Protein AF-C5KX01-F1 (afdb_monomer_lite)

pLDDT: mean 77.13, std 12.26, range [47.69, 97.75]

Structure (mmCIF, N/CA/C/O backbone):
data_AF-C5KX01-F1
#
_entry.id   AF-C5KX01-F1
#
loop_
_atom_site.group_PDB
_atom_site.id
_atom_site.type_symbol
_atom_site.label_atom_id
_atom_site.label_alt_id
_atom_site.label_comp_id
_atom_site.label_asym_id
_atom_site.label_entity_id
_atom_site.label_seq_id
_atom_site.pdbx_PDB_ins_code
_atom_site.Cartn_x
_atom_site.Cartn_y
_atom_site.Cartn_z
_atom_site.occupancy
_atom_site.B_iso_or_equiv
_atom_site.auth_seq_id
_atom_site.auth_comp_id
_atom_site.auth_asym_id
_atom_site.auth_atom_id
_atom_site.pdbx_PDB_model_num
ATOM 1 N N . MET A 1 1 ? 18.811 -2.922 1.201 1.00 47.69 1 MET A N 1
ATOM 2 C CA . MET A 1 1 ? 18.659 -3.506 -0.155 1.00 47.69 1 MET A CA 1
ATOM 3 C C . MET A 1 1 ? 19.638 -2.833 -1.100 1.00 47.69 1 MET A C 1
ATOM 5 O O . MET A 1 1 ? 19.323 -1.814 -1.706 1.00 47.69 1 MET A O 1
ATOM 9 N N . ALA A 1 2 ? 20.846 -3.381 -1.166 1.00 68.50 2 ALA A N 1
ATOM 10 C CA . ALA A 1 2 ? 21.879 -2.944 -2.085 1.00 68.50 2 ALA A CA 1
ATOM 11 C C . ALA A 1 2 ? 21.618 -3.543 -3.476 1.00 68.50 2 ALA A C 1
ATOM 13 O O . ALA A 1 2 ? 21.502 -4.754 -3.603 1.00 68.50 2 ALA A O 1
ATOM 14 N N . HIS A 1 3 ? 21.525 -2.697 -4.506 1.00 58.81 3 HIS A N 1
ATOM 15 C CA . HIS A 1 3 ? 22.079 -2.992 -5.830 1.00 58.81 3 HIS A CA 1
ATOM 16 C C . HIS A 1 3 ? 22.280 -1.699 -6.631 1.00 58.81 3 HIS A C 1
ATOM 18 O O . HIS A 1 3 ? 21.322 -0.973 -6.887 1.00 58.81 3 HIS A O 1
ATOM 24 N N . LYS A 1 4 ? 23.554 -1.494 -7.011 1.00 58.72 4 LYS A N 1
ATOM 25 C CA . LYS A 1 4 ? 24.175 -0.518 -7.927 1.00 58.72 4 LYS A CA 1
ATOM 26 C C . LYS A 1 4 ? 23.607 0.905 -7.875 1.00 58.72 4 LYS A C 1
ATOM 28 O O . LYS A 1 4 ? 22.507 1.174 -8.342 1.00 58.72 4 LYS A O 1
ATOM 33 N N . SER A 1 5 ? 24.470 1.833 -7.463 1.00 66.69 5 SER A N 1
ATOM 34 C CA . SER A 1 5 ? 24.358 3.305 -7.514 1.00 66.69 5 SER A CA 1
ATOM 35 C C . SER A 1 5 ? 23.884 3.902 -8.851 1.00 66.69 5 SER A C 1
ATOM 37 O O . SER A 1 5 ? 23.667 5.104 -8.963 1.00 66.69 5 SER A O 1
ATOM 39 N N . ASN A 1 6 ? 23.687 3.075 -9.874 1.00 65.56 6 ASN A N 1
ATOM 40 C CA . ASN A 1 6 ? 23.357 3.465 -11.222 1.00 65.56 6 ASN A CA 1
ATOM 41 C C . ASN A 1 6 ? 22.235 2.568 -11.796 1.00 65.56 6 ASN A C 1
ATOM 43 O O . ASN A 1 6 ? 22.505 1.565 -12.462 1.00 65.56 6 ASN A O 1
ATOM 47 N N . PRO A 1 7 ? 20.959 2.932 -11.582 1.00 65.88 7 PRO A N 1
ATOM 48 C CA . PRO A 1 7 ? 19.815 2.224 -12.154 1.00 65.88 7 PRO A CA 1
ATOM 49 C C . PRO A 1 7 ? 19.584 2.533 -13.646 1.00 65.88 7 PRO A C 1
ATOM 51 O O . PRO A 1 7 ? 18.625 2.025 -14.229 1.00 65.88 7 PRO A O 1
ATOM 54 N N . TYR A 1 8 ? 20.399 3.397 -14.266 1.00 62.91 8 TYR A N 1
ATOM 55 C CA . TYR A 1 8 ? 20.265 3.794 -15.670 1.00 62.91 8 TYR A CA 1
ATOM 56 C C . TYR A 1 8 ? 21.108 2.935 -16.621 1.00 62.91 8 TYR A C 1
ATOM 58 O O . TYR A 1 8 ? 20.724 2.787 -17.783 1.00 62.91 8 TYR A O 1
ATOM 66 N N . LYS A 1 9 ? 22.197 2.318 -16.141 1.00 68.12 9 LYS A N 1
ATOM 67 C CA . LYS A 1 9 ? 23.016 1.397 -16.939 1.00 68.12 9 LYS A CA 1
ATOM 68 C C . LYS A 1 9 ? 22.214 0.157 -17.351 1.00 68.12 9 LYS A C 1
ATOM 70 O O . LYS A 1 9 ? 21.749 -0.616 -16.514 1.00 68.12 9 LYS A O 1
ATOM 75 N N . LYS A 1 10 ? 22.099 -0.066 -18.662 1.00 67.31 10 LYS A N 1
ATOM 76 C CA . LYS A 1 10 ? 21.512 -1.272 -19.258 1.00 67.31 10 LYS A CA 1
ATOM 77 C C . LYS A 1 10 ? 22.610 -2.290 -19.587 1.00 67.31 10 LYS A C 1
ATOM 79 O O . LYS A 1 10 ? 22.944 -2.478 -20.744 1.00 67.31 10 LYS A O 1
ATOM 84 N N . ALA A 1 11 ? 23.190 -2.931 -18.573 1.00 66.44 11 ALA A N 1
ATOM 85 C CA . ALA A 1 11 ? 24.148 -4.030 -18.790 1.00 66.44 11 ALA A CA 1
ATOM 86 C C . ALA A 1 11 ? 23.462 -5.365 -19.162 1.00 66.44 11 ALA A C 1
ATOM 88 O O . ALA A 1 11 ? 24.112 -6.319 -19.560 1.00 66.44 11 ALA A O 1
ATOM 89 N N . ARG A 1 12 ? 22.138 -5.440 -18.996 1.00 66.56 12 ARG A N 1
ATOM 90 C CA . ARG A 1 12 ? 21.269 -6.558 -19.392 1.00 66.56 12 ARG A CA 1
ATOM 91 C C . ARG A 1 12 ? 20.087 -5.976 -20.173 1.00 66.56 12 ARG A C 1
ATOM 93 O O . ARG A 1 12 ? 19.789 -4.792 -19.977 1.00 66.56 12 ARG A O 1
ATOM 100 N N . ALA A 1 13 ? 19.392 -6.780 -20.986 1.00 68.69 13 ALA A N 1
ATOM 101 C CA . ALA A 1 13 ? 18.166 -6.408 -21.713 1.00 68.69 13 ALA A CA 1
ATOM 102 C C . ALA A 1 13 ? 16.980 -6.136 -20.757 1.00 68.69 13 ALA A C 1
ATOM 104 O O . ALA A 1 13 ? 15.950 -6.802 -20.749 1.00 68.69 13 ALA A O 1
ATOM 105 N N . ALA A 1 14 ? 17.147 -5.155 -19.874 1.00 77.06 14 ALA A N 1
ATOM 106 C CA . ALA A 1 14 ? 16.210 -4.794 -18.836 1.00 77.06 14 ALA A CA 1
ATOM 107 C C . ALA A 1 14 ? 15.348 -3.610 -19.283 1.00 77.06 14 ALA A C 1
ATOM 109 O O . ALA A 1 14 ? 15.812 -2.636 -19.884 1.00 77.06 14 ALA A O 1
ATOM 110 N N . MET A 1 15 ? 14.073 -3.661 -18.901 1.00 80.31 15 MET A N 1
ATOM 111 C CA . MET A 1 15 ? 13.123 -2.575 -19.113 1.00 80.31 15 MET A CA 1
ATOM 112 C C . MET A 1 15 ? 13.641 -1.253 -18.533 1.00 80.31 15 MET A C 1
ATOM 114 O O . MET 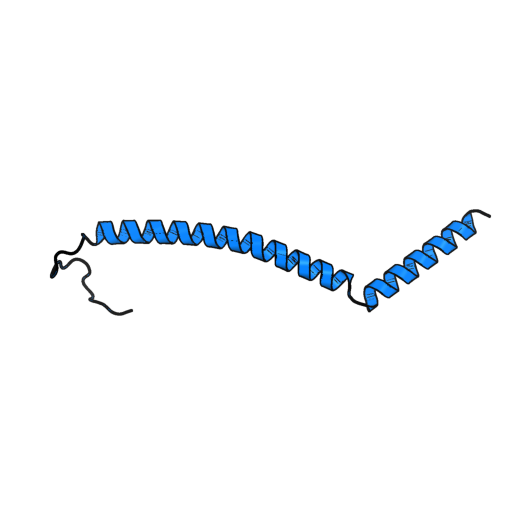A 1 15 ? 14.125 -1.211 -17.397 1.00 80.31 15 MET A O 1
ATOM 118 N N . ARG A 1 16 ? 13.482 -0.155 -19.291 1.00 86.94 16 ARG A N 1
ATOM 119 C CA . ARG A 1 16 ? 13.934 1.188 -18.891 1.00 86.94 16 ARG A CA 1
ATOM 120 C C . ARG A 1 16 ? 13.462 1.517 -17.473 1.00 86.94 16 ARG A C 1
ATOM 122 O O . ARG A 1 16 ? 12.269 1.468 -17.165 1.00 86.94 16 ARG A O 1
ATOM 129 N N . TRP A 1 17 ? 14.400 1.943 -16.635 1.00 86.75 17 TRP A N 1
ATOM 130 C CA . TRP A 1 17 ? 14.167 2.263 -15.228 1.00 86.75 17 TRP A CA 1
ATOM 131 C C . TRP A 1 17 ? 12.992 3.217 -14.983 1.00 86.75 17 TRP A C 1
ATOM 133 O O . TRP A 1 17 ? 12.206 2.990 -14.068 1.00 86.75 17 TRP A O 1
ATOM 143 N N . LYS A 1 18 ? 12.809 4.242 -15.828 1.00 88.00 18 LYS A N 1
ATOM 144 C CA . LYS A 1 18 ? 11.671 5.179 -15.739 1.00 88.00 18 LYS A CA 1
ATOM 145 C C . LYS A 1 18 ? 10.322 4.439 -15.750 1.00 88.00 18 LYS A C 1
ATOM 147 O O . LYS A 1 18 ? 9.457 4.721 -14.920 1.00 88.00 18 LYS A O 1
ATOM 152 N N . TRP A 1 19 ? 10.164 3.457 -16.638 1.00 90.75 19 TRP A N 1
ATOM 153 C CA . TRP A 1 19 ? 8.941 2.659 -16.755 1.00 90.75 19 TRP A CA 1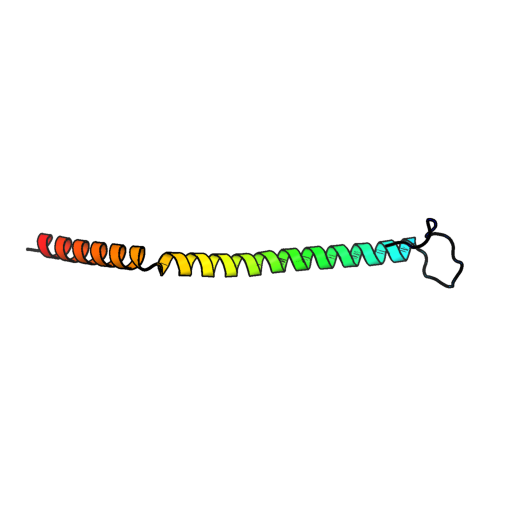
ATOM 154 C C . TRP A 1 19 ? 8.792 1.670 -15.600 1.00 90.75 19 TRP A C 1
ATOM 156 O O . TRP A 1 19 ? 7.707 1.569 -15.026 1.00 90.75 19 TRP A O 1
ATOM 166 N N . LYS A 1 20 ? 9.894 1.037 -15.173 1.00 90.00 20 LYS A N 1
ATOM 167 C CA . LYS A 1 20 ? 9.923 0.192 -13.968 1.00 90.00 20 LYS A CA 1
ATOM 168 C C . LYS A 1 20 ? 9.485 0.983 -12.726 1.00 90.00 20 LYS A C 1
ATOM 170 O O . LYS A 1 20 ? 8.575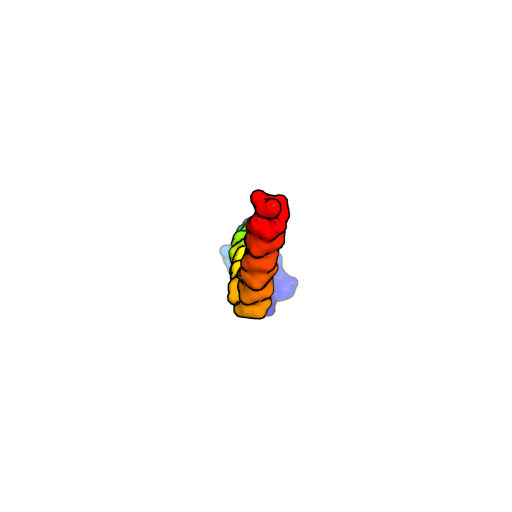 0.552 -12.024 1.00 90.00 20 LYS A O 1
ATOM 175 N N . LYS A 1 21 ? 10.041 2.182 -12.512 1.00 91.62 21 LYS A N 1
ATOM 176 C CA . LYS A 1 21 ? 9.687 3.097 -11.412 1.00 91.62 21 LYS A CA 1
ATOM 177 C C . LYS A 1 21 ? 8.217 3.530 -11.480 1.00 91.62 21 LYS A C 1
ATOM 179 O O . LYS A 1 21 ? 7.543 3.563 -10.454 1.00 91.62 21 LYS A O 1
ATOM 184 N N . LYS A 1 22 ? 7.685 3.837 -12.672 1.00 95.69 22 LYS A N 1
ATOM 185 C CA . LYS A 1 22 ? 6.258 4.177 -12.847 1.00 95.69 22 LYS A CA 1
ATOM 186 C C . LYS A 1 22 ? 5.354 2.998 -12.463 1.00 95.69 22 LYS A C 1
ATOM 188 O O . LYS A 1 22 ? 4.397 3.192 -11.713 1.00 95.69 22 LYS A O 1
ATOM 193 N N . ARG A 1 23 ? 5.677 1.782 -12.920 1.00 95.81 23 ARG A N 1
ATOM 194 C CA . ARG A 1 23 ? 4.922 0.560 -12.598 1.00 95.81 23 ARG A CA 1
ATOM 195 C C . ARG A 1 23 ? 4.922 0.275 -11.096 1.00 95.81 23 ARG A C 1
ATOM 197 O O . ARG A 1 23 ? 3.854 0.096 -10.515 1.00 95.81 23 ARG A O 1
ATOM 204 N N . THR A 1 24 ? 6.089 0.298 -10.451 1.00 95.31 24 THR A N 1
ATOM 205 C CA . THR A 1 24 ? 6.194 0.006 -9.012 1.00 95.31 24 THR A CA 1
ATOM 206 C C . THR A 1 24 ? 5.493 1.059 -8.155 1.00 95.31 24 THR A C 1
ATOM 208 O O . THR A 1 24 ? 4.779 0.694 -7.223 1.00 95.31 24 THR A O 1
ATOM 211 N N . ARG A 1 25 ? 5.582 2.353 -8.508 1.00 97.12 25 ARG A N 1
ATOM 212 C CA . ARG A 1 25 ? 4.843 3.426 -7.813 1.00 97.12 25 ARG A CA 1
ATOM 213 C C . ARG A 1 25 ? 3.323 3.263 -7.918 1.00 97.12 25 ARG A C 1
ATOM 215 O O . ARG A 1 25 ? 2.627 3.458 -6.923 1.00 97.12 25 ARG A O 1
ATOM 222 N N . ARG A 1 26 ? 2.792 2.885 -9.090 1.00 97.75 26 ARG A N 1
ATOM 223 C CA . ARG A 1 26 ? 1.351 2.602 -9.262 1.00 97.75 26 ARG A CA 1
ATOM 224 C C . ARG A 1 26 ? 0.904 1.436 -8.377 1.00 97.75 26 ARG A C 1
ATOM 226 O O . ARG A 1 26 ? -0.089 1.559 -7.662 1.00 97.75 26 ARG A O 1
ATOM 233 N N . LEU A 1 27 ? 1.678 0.351 -8.358 1.00 97.69 27 LEU A N 1
ATOM 234 C CA . LEU A 1 27 ? 1.389 -0.820 -7.532 1.00 97.69 27 LEU A CA 1
ATOM 235 C C . LEU A 1 27 ? 1.431 -0.500 -6.028 1.00 97.69 27 LEU A C 1
ATOM 237 O O . LEU A 1 27 ? 0.518 -0.880 -5.297 1.00 97.69 27 LEU A O 1
ATOM 241 N N . GLN A 1 28 ? 2.440 0.246 -5.564 1.00 97.06 28 GLN A N 1
ATOM 242 C CA . GLN A 1 28 ? 2.532 0.686 -4.166 1.00 97.06 28 GLN A CA 1
ATOM 243 C C . GLN A 1 28 ? 1.333 1.543 -3.747 1.00 97.06 28 GLN A C 1
ATOM 245 O O . GLN A 1 28 ? 0.799 1.335 -2.660 1.00 97.06 28 GLN A O 1
ATOM 250 N N . ARG A 1 29 ? 0.867 2.464 -4.603 1.00 97.44 29 ARG A N 1
ATOM 251 C CA . ARG A 1 29 ? -0.331 3.276 -4.324 1.00 97.44 29 ARG A CA 1
ATOM 252 C C . ARG A 1 29 ? -1.590 2.416 -4.203 1.00 97.44 29 ARG A C 1
ATOM 254 O O . ARG A 1 29 ? -2.340 2.602 -3.249 1.00 97.44 29 ARG A O 1
ATOM 261 N N . LYS A 1 30 ? -1.792 1.444 -5.105 1.00 97.50 30 LYS A N 1
ATOM 262 C CA . LYS A 1 30 ? -2.926 0.502 -5.027 1.00 97.50 30 LYS A CA 1
ATOM 263 C C . LYS A 1 30 ? -2.881 -0.300 -3.722 1.00 97.50 30 LYS A C 1
ATOM 265 O O . LYS A 1 30 ? -3.866 -0.331 -2.994 1.00 97.50 30 LYS A O 1
ATOM 270 N N . ARG A 1 31 ? -1.714 -0.857 -3.372 1.00 97.38 31 ARG A N 1
ATOM 271 C CA . ARG A 1 31 ? -1.509 -1.590 -2.109 1.00 97.38 31 ARG A CA 1
ATOM 272 C C . ARG A 1 31 ? -1.749 -0.714 -0.876 1.00 97.38 31 ARG A C 1
ATOM 274 O O . ARG A 1 31 ? -2.333 -1.191 0.088 1.00 97.38 31 ARG A O 1
ATOM 281 N N . ARG A 1 32 ? -1.341 0.562 -0.897 1.00 96.69 32 ARG A N 1
ATOM 282 C CA . ARG A 1 32 ? -1.579 1.503 0.211 1.00 96.69 32 ARG A CA 1
ATOM 283 C C . ARG A 1 32 ? -3.072 1.762 0.423 1.00 96.69 32 ARG A C 1
ATOM 285 O O . ARG A 1 32 ? -3.529 1.639 1.552 1.00 96.69 32 ARG A O 1
ATOM 292 N N . LYS A 1 33 ? -3.820 2.034 -0.653 1.00 95.50 33 LYS A N 1
ATOM 293 C CA . LYS A 1 33 ? -5.279 2.229 -0.590 1.00 95.50 33 LYS A CA 1
ATOM 294 C C . LYS A 1 33 ? -6.000 0.981 -0.075 1.00 95.50 33 LYS A C 1
ATOM 296 O O . LYS A 1 33 ? -6.844 1.090 0.805 1.00 95.50 33 LYS A O 1
ATOM 301 N N . MET A 1 34 ? -5.625 -0.201 -0.571 1.00 93.94 34 MET A N 1
ATOM 302 C CA . MET A 1 34 ? -6.189 -1.470 -0.092 1.00 93.94 34 MET A CA 1
ATOM 303 C C . MET A 1 34 ? -5.941 -1.671 1.406 1.00 93.94 34 MET A C 1
ATOM 305 O O . MET A 1 34 ? -6.880 -1.932 2.143 1.00 93.94 34 MET A O 1
ATOM 309 N N . ARG A 1 35 ? -4.706 -1.460 1.880 1.00 94.25 35 ARG A N 1
ATOM 310 C CA . ARG A 1 35 ? -4.382 -1.583 3.310 1.00 94.25 35 ARG A CA 1
ATOM 311 C C . ARG A 1 35 ? -5.133 -0.579 4.178 1.00 94.25 35 ARG A C 1
ATOM 313 O O . ARG A 1 35 ? -5.526 -0.936 5.276 1.00 94.25 35 ARG A O 1
ATOM 320 N N . GLN A 1 36 ? -5.327 0.655 3.712 1.00 91.00 36 GLN A N 1
ATOM 321 C CA . GLN A 1 36 ? -6.133 1.642 4.440 1.00 91.00 36 GLN A CA 1
ATOM 322 C C . GLN A 1 36 ? -7.583 1.170 4.596 1.00 91.00 36 GLN A C 1
ATOM 324 O O . GLN A 1 36 ? -8.109 1.227 5.698 1.00 91.00 36 GLN A O 1
ATOM 329 N N . ARG A 1 37 ? -8.194 0.626 3.535 1.00 89.31 37 ARG A N 1
ATOM 330 C CA . ARG A 1 37 ? -9.549 0.052 3.604 1.00 89.31 37 ARG A CA 1
ATOM 331 C C . ARG A 1 37 ? -9.627 -1.125 4.576 1.00 89.31 37 ARG A C 1
ATOM 333 O O . ARG A 1 37 ? -10.515 -1.153 5.414 1.00 89.31 37 ARG A O 1
ATOM 340 N N . SER A 1 38 ? -8.671 -2.052 4.516 1.00 85.75 38 SER A N 1
ATOM 341 C CA . SER A 1 38 ? -8.627 -3.191 5.442 1.00 85.75 38 SER A CA 1
ATOM 342 C C . SER A 1 38 ? -8.444 -2.757 6.895 1.00 85.75 38 SER A C 1
ATOM 344 O O . SER A 1 38 ? -9.063 -3.338 7.772 1.00 85.75 38 SER A O 1
ATOM 346 N N . LYS A 1 39 ? -7.642 -1.717 7.161 1.00 85.25 39 LYS A N 1
ATOM 347 C CA . LYS A 1 39 ? -7.471 -1.176 8.518 1.00 85.25 39 LYS A CA 1
ATOM 348 C C . LYS A 1 39 ? -8.771 -0.631 9.100 1.00 85.25 39 LYS A C 1
ATOM 350 O O . LYS A 1 39 ? -9.000 -0.836 10.279 1.00 85.25 39 LYS A O 1
ATOM 355 N N . LEU A 1 40 ? -9.604 0.030 8.294 1.00 79.38 40 LEU A N 1
ATOM 356 C CA . LEU A 1 40 ? -10.907 0.526 8.752 1.00 79.38 40 LEU A CA 1
ATOM 357 C C . LEU A 1 40 ? -11.845 -0.626 9.133 1.00 79.38 40 LEU A C 1
ATOM 359 O O . LEU A 1 40 ? -12.497 -0.555 10.164 1.00 79.38 40 LEU A O 1
ATOM 363 N N . ILE A 1 41 ? -11.850 -1.700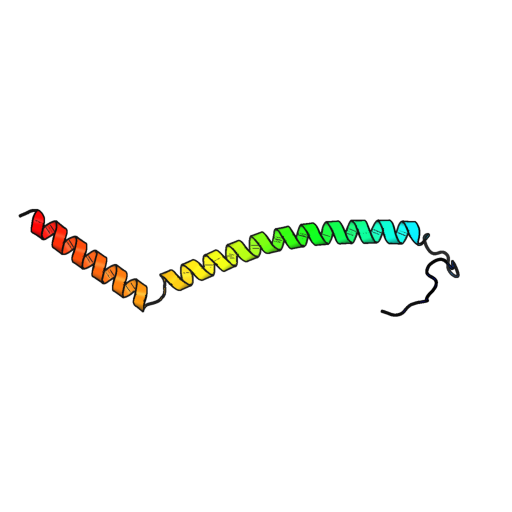 8.338 1.00 78.88 41 ILE A N 1
ATOM 364 C CA . ILE A 1 41 ? -12.662 -2.901 8.597 1.00 78.88 41 ILE A CA 1
ATOM 365 C C . ILE A 1 41 ? -12.176 -3.642 9.851 1.00 78.88 41 ILE A C 1
ATOM 367 O O . ILE A 1 41 ? -12.973 -4.085 10.670 1.00 78.88 41 ILE A O 1
ATOM 371 N N . ILE A 1 42 ? -10.859 -3.781 10.011 1.00 78.50 42 ILE A N 1
ATOM 372 C CA . ILE A 1 42 ? -10.280 -4.434 11.191 1.00 78.50 42 ILE A CA 1
ATOM 373 C C . ILE A 1 42 ? -10.551 -3.584 12.439 1.00 78.50 42 ILE A C 1
ATOM 375 O O . ILE A 1 42 ? -11.062 -4.101 13.423 1.00 78.50 42 ILE A O 1
ATOM 379 N N . ALA A 1 43 ? -10.325 -2.269 12.367 1.00 77.31 43 ALA A N 1
ATOM 380 C CA . ALA A 1 43 ? -10.576 -1.362 13.483 1.00 77.31 43 ALA A CA 1
ATOM 381 C C . ALA A 1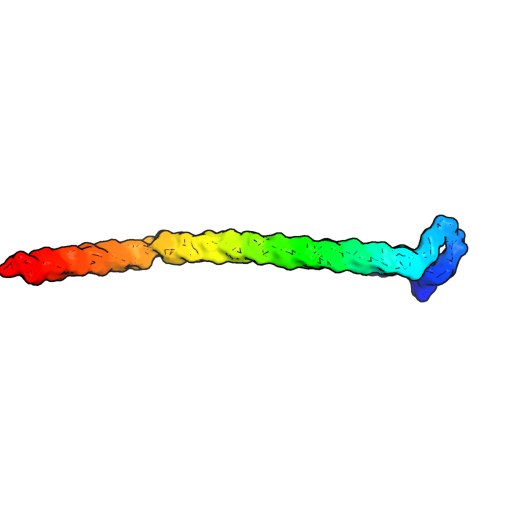 43 ? -12.049 -1.350 13.918 1.00 77.31 43 ALA A C 1
ATOM 383 O O . ALA A 1 43 ? -12.318 -1.302 15.112 1.00 77.31 43 ALA A O 1
ATOM 384 N N . SER A 1 44 ? -13.008 -1.430 12.987 1.00 73.50 44 SER A N 1
ATOM 385 C CA . SER A 1 44 ? -14.430 -1.499 13.348 1.00 73.50 44 SER A CA 1
ATOM 386 C C . SER A 1 44 ? -14.782 -2.796 14.079 1.00 73.50 44 SER A C 1
ATOM 388 O O . SER A 1 44 ? -15.590 -2.792 15.008 1.00 73.50 44 SER A O 1
ATOM 390 N N . PHE A 1 45 ? -14.161 -3.908 13.682 1.00 77.69 45 PHE A N 1
ATOM 391 C CA . PHE A 1 45 ? -14.343 -5.196 14.342 1.00 77.69 45 PHE A CA 1
ATOM 392 C C . PHE A 1 45 ? -13.701 -5.225 15.735 1.00 77.69 45 PHE A C 1
ATOM 394 O O . PHE A 1 45 ? -14.338 -5.660 16.694 1.00 77.69 45 PHE A O 1
ATOM 401 N N . ASP A 1 46 ? -12.484 -4.697 15.866 1.00 79.81 46 ASP A N 1
ATOM 402 C CA . ASP A 1 46 ? -11.777 -4.599 17.146 1.00 79.81 46 ASP A CA 1
ATOM 403 C C . ASP A 1 46 ? -12.521 -3.683 18.128 1.00 79.81 46 ASP A C 1
ATOM 405 O O . ASP A 1 46 ? -12.664 -4.025 19.302 1.00 79.81 46 ASP A O 1
ATOM 409 N N . LEU A 1 47 ? -13.075 -2.563 17.645 1.00 75.06 47 LEU A N 1
ATOM 410 C CA . LEU A 1 47 ? -13.890 -1.661 18.460 1.00 75.06 47 LEU A CA 1
ATOM 411 C C . LEU A 1 47 ? -15.183 -2.341 18.930 1.00 75.06 47 LEU A C 1
ATOM 413 O O . LEU A 1 47 ? -15.551 -2.217 20.094 1.00 75.06 47 LEU A O 1
ATOM 417 N N . SER A 1 48 ? -15.836 -3.115 18.058 1.00 76.44 48 SER A N 1
ATOM 418 C CA . SER A 1 48 ? -17.039 -3.879 18.417 1.00 76.44 48 SER A CA 1
ATOM 419 C C . SER A 1 48 ? -16.736 -4.920 19.496 1.00 76.44 48 SER A C 1
ATOM 421 O O . SER A 1 48 ? -17.461 -5.015 20.484 1.00 76.44 48 SER A O 1
ATOM 423 N N . LYS A 1 49 ? -15.619 -5.648 19.365 1.00 82.94 49 LYS A N 1
ATOM 424 C CA . LYS A 1 49 ? -15.157 -6.586 20.396 1.00 82.94 49 LYS A CA 1
ATOM 425 C C . LYS A 1 49 ? -14.856 -5.887 21.715 1.00 82.94 49 LYS A C 1
ATOM 427 O O . LYS A 1 49 ? -15.302 -6.366 22.753 1.00 82.94 49 LYS A O 1
ATOM 432 N N . ALA A 1 50 ? -14.157 -4.755 21.681 1.00 80.75 50 ALA A N 1
ATOM 433 C CA . ALA A 1 50 ? -13.843 -3.981 22.876 1.00 80.75 50 ALA A CA 1
ATOM 434 C C . ALA A 1 50 ? -15.114 -3.505 23.598 1.00 80.75 50 ALA A C 1
ATOM 436 O O . ALA A 1 50 ? -15.225 -3.693 24.805 1.00 80.75 50 ALA A O 1
ATOM 437 N N . VAL A 1 51 ? -16.106 -2.985 22.866 1.00 80.75 51 VAL A N 1
ATOM 438 C CA . VAL A 1 51 ? -17.406 -2.570 23.427 1.00 80.75 51 VAL A CA 1
ATOM 439 C C . VAL A 1 51 ? -18.166 -3.754 24.028 1.00 80.75 51 VAL A C 1
ATOM 441 O O . VAL A 1 51 ? -18.716 -3.655 25.122 1.00 80.75 51 VAL A O 1
ATOM 444 N N . THR A 1 52 ? -18.179 -4.910 23.358 1.00 76.25 52 THR A N 1
ATOM 445 C CA . THR A 1 52 ? -18.805 -6.102 23.949 1.00 76.25 52 THR A CA 1
ATOM 446 C C . THR A 1 52 ? -18.049 -6.596 25.180 1.00 76.25 52 THR A C 1
ATOM 448 O O . THR A 1 52 ? -18.678 -7.038 26.136 1.00 76.25 52 THR A O 1
ATOM 451 N N . ALA A 1 53 ? -16.720 -6.504 25.204 1.00 80.38 53 ALA A N 1
ATOM 452 C CA . ALA A 1 53 ? -15.918 -6.918 26.348 1.00 80.38 53 ALA A CA 1
ATOM 453 C C . ALA A 1 53 ? -16.155 -6.012 27.566 1.00 80.38 53 ALA A C 1
ATOM 455 O O . ALA A 1 53 ? -16.277 -6.518 28.679 1.00 80.38 53 ALA A O 1
ATOM 456 N N . THR A 1 54 ? -16.295 -4.697 27.366 1.00 73.88 54 THR A N 1
ATOM 457 C CA . THR A 1 54 ? -16.610 -3.761 28.455 1.00 73.88 54 THR A CA 1
ATOM 458 C C . THR A 1 54 ? -18.026 -3.961 28.990 1.00 73.88 54 THR A C 1
ATOM 460 O O . THR A 1 54 ? -18.210 -4.003 30.204 1.00 73.88 54 THR A O 1
ATOM 463 N N . PHE A 1 55 ? -19.022 -4.171 28.121 1.00 72.19 55 PHE A N 1
ATOM 464 C CA . PHE A 1 55 ? -20.405 -4.418 28.551 1.00 72.19 55 PHE A CA 1
ATOM 465 C C . PHE A 1 55 ? -20.588 -5.771 29.257 1.00 72.19 55 PHE A C 1
ATOM 467 O O . PHE A 1 55 ? -21.485 -5.935 30.077 1.00 72.19 55 PHE A O 1
ATOM 474 N N . ASN A 1 56 ? -19.738 -6.757 28.959 1.00 73.62 56 ASN A N 1
ATOM 475 C CA . ASN A 1 56 ? -19.756 -8.064 29.616 1.00 73.62 56 ASN A CA 1
ATOM 476 C C . ASN A 1 56 ? -18.855 -8.146 30.858 1.00 73.62 56 ASN A C 1
ATOM 478 O O . ASN A 1 56 ? -18.746 -9.226 31.437 1.00 73.62 56 ASN A O 1
ATOM 482 N N . HIS A 1 57 ? -18.243 -7.040 31.293 1.00 72.38 57 HIS A N 1
ATOM 483 C CA . HIS A 1 57 ? -17.449 -7.032 32.515 1.00 72.38 57 HIS A CA 1
ATOM 484 C C . HIS A 1 57 ? -18.354 -7.309 33.735 1.00 72.38 57 HIS A C 1
ATOM 486 O O . HIS A 1 57 ? -19.342 -6.590 33.926 1.00 72.38 57 HIS A O 1
ATOM 492 N N . PRO A 1 58 ? -18.041 -8.318 34.573 1.00 73.44 58 PRO A N 1
ATOM 493 C CA . PRO A 1 58 ? -18.949 -8.821 35.610 1.00 73.44 58 PRO A CA 1
ATOM 494 C C . PRO A 1 58 ? -19.424 -7.724 36.575 1.00 73.44 58 PRO A C 1
ATOM 496 O O . PRO A 1 58 ? -20.622 -7.592 36.807 1.00 73.44 58 PRO A O 1
ATOM 499 N N . GLY A 1 59 ? -18.525 -6.830 37.003 1.00 73.06 59 GLY A N 1
ATOM 500 C CA . GLY A 1 59 ? -18.886 -5.728 37.907 1.00 73.06 59 GLY A CA 1
ATOM 501 C C . GLY A 1 59 ? -19.842 -4.673 37.322 1.00 73.06 59 GLY A C 1
ATOM 502 O O . GLY A 1 59 ? -20.586 -4.045 38.070 1.00 73.06 59 GLY A O 1
ATOM 503 N N . LEU A 1 60 ? -19.871 -4.476 35.997 1.00 64.38 60 LEU A N 1
ATOM 504 C CA . LEU A 1 60 ? -20.800 -3.532 35.352 1.00 64.38 60 LEU A CA 1
ATOM 505 C C . LEU A 1 60 ? -22.171 -4.169 35.109 1.00 64.38 60 LEU A C 1
ATOM 507 O O . LEU A 1 60 ? -23.193 -3.508 35.290 1.00 64.38 60 LEU A O 1
ATOM 511 N N . LYS A 1 61 ? -22.201 -5.458 34.747 1.00 66.88 61 LYS A N 1
ATOM 512 C CA . LYS A 1 61 ? -23.448 -6.217 34.577 1.00 66.88 61 LYS A CA 1
ATOM 513 C C . LYS A 1 61 ? -24.243 -6.324 35.872 1.00 66.88 61 LYS A C 1
ATOM 515 O O . LYS A 1 61 ? -25.450 -6.094 35.861 1.00 66.88 61 LYS A O 1
ATOM 520 N N . GLU A 1 62 ? -23.574 -6.637 36.975 1.00 67.38 62 GLU A N 1
ATOM 521 C CA . GLU A 1 62 ? -24.216 -6.758 38.286 1.00 67.38 62 GLU A CA 1
ATOM 522 C C . GLU A 1 62 ? -24.768 -5.408 38.757 1.00 67.38 62 GLU A C 1
ATOM 524 O O . GLU A 1 62 ? -25.923 -5.323 39.177 1.00 67.38 62 GLU A O 1
ATOM 529 N N . SER A 1 63 ? -24.003 -4.327 38.574 1.00 67.44 63 SER A N 1
ATOM 530 C CA . SER A 1 63 ? -24.446 -2.972 38.911 1.00 67.44 63 SER A CA 1
ATOM 531 C C . SER A 1 63 ? -25.665 -2.538 38.085 1.00 67.44 63 SER A C 1
ATOM 533 O O . SER A 1 63 ? -26.664 -2.104 38.651 1.00 67.44 63 SER A O 1
ATOM 535 N N . LEU A 1 64 ? -25.656 -2.755 36.764 1.00 66.38 64 LEU A N 1
ATOM 536 C CA . LEU A 1 64 ? -26.804 -2.458 35.896 1.00 66.38 64 LEU A CA 1
ATOM 537 C C . LEU A 1 64 ? -28.046 -3.284 36.258 1.00 66.38 64 LEU A C 1
ATOM 539 O O . LEU A 1 64 ? -29.155 -2.752 36.260 1.00 66.38 64 LEU A O 1
ATOM 543 N N . SER A 1 65 ? -27.875 -4.563 36.602 1.00 67.62 65 SER A N 1
ATOM 544 C CA . SER A 1 65 ? -28.987 -5.422 37.032 1.00 67.62 65 SER A CA 1
ATOM 545 C C . SER A 1 65 ? -29.587 -4.989 38.376 1.00 67.62 65 SER A C 1
ATOM 547 O O . SER A 1 65 ? -30.808 -5.005 38.547 1.00 67.62 65 SER A O 1
ATOM 549 N N . SER A 1 66 ? -28.742 -4.523 39.301 1.00 71.69 66 SER A N 1
ATOM 550 C CA . SER A 1 66 ? -29.151 -3.986 40.600 1.00 71.69 66 SER A CA 1
ATOM 551 C C . SER A 1 66 ? -29.915 -2.666 40.449 1.00 71.69 66 SER A C 1
ATOM 553 O O . SER A 1 66 ? -31.003 -2.513 41.004 1.00 71.69 66 SER A O 1
ATOM 555 N N . TRP A 1 67 ? -29.425 -1.756 39.599 1.00 73.38 67 TRP A N 1
ATOM 556 C CA . TRP A 1 67 ? -30.108 -0.498 39.277 1.00 73.38 67 TRP A CA 1
ATOM 557 C C . TRP A 1 67 ? -31.447 -0.726 38.568 1.00 73.38 67 TRP A C 1
ATOM 559 O O . TRP A 1 67 ? -32.437 -0.080 38.901 1.00 73.38 67 TRP A O 1
ATOM 569 N N . CYS A 1 68 ? -31.511 -1.671 37.626 1.00 73.81 68 CYS A N 1
ATOM 570 C CA . CYS A 1 68 ? -32.753 -2.025 36.936 1.00 73.81 68 CYS A CA 1
ATOM 571 C C . CYS A 1 68 ? -33.788 -2.620 37.906 1.00 73.81 68 CYS A C 1
ATOM 573 O O . CYS A 1 68 ? -34.966 -2.263 37.864 1.00 73.81 68 CYS A O 1
ATOM 575 N N . SER A 1 69 ? -33.330 -3.446 38.851 1.00 71.44 69 SER A N 1
ATOM 576 C CA . SER A 1 69 ? -34.176 -3.986 39.918 1.00 71.44 69 SER A CA 1
ATOM 577 C C . SER A 1 69 ? -34.678 -2.876 40.851 1.00 71.44 69 SER A C 1
ATOM 579 O O . SER A 1 69 ? -35.875 -2.810 41.119 1.00 71.44 69 SER A O 1
ATOM 581 N N . GLN A 1 70 ? -33.823 -1.937 41.273 1.00 71.38 70 GLN A N 1
ATOM 582 C CA . GLN A 1 70 ? -34.222 -0.785 42.100 1.00 71.38 70 GLN A CA 1
ATOM 583 C C . GLN A 1 70 ? -35.211 0.151 41.394 1.00 71.38 70 GLN A C 1
ATOM 585 O O . GLN A 1 70 ? -36.168 0.613 42.020 1.00 71.38 70 GLN A O 1
ATOM 590 N N . LEU A 1 71 ? -35.033 0.392 40.094 1.00 71.44 71 LEU A N 1
ATOM 591 C CA . LEU A 1 71 ? -35.974 1.157 39.273 1.00 71.44 71 LEU A CA 1
ATOM 592 C C . LEU A 1 71 ? -37.333 0.457 39.171 1.00 71.44 71 LEU A C 1
ATOM 594 O O . LEU A 1 71 ? -38.356 1.118 39.323 1.00 71.44 71 LEU A O 1
ATOM 598 N N . SER A 1 72 ? -37.356 -0.870 38.997 1.00 71.81 72 SER A N 1
ATOM 599 C CA . SER A 1 72 ? -38.610 -1.637 38.964 1.00 71.81 72 SER A CA 1
ATOM 600 C C . SER A 1 72 ? -39.382 -1.540 40.285 1.00 71.81 72 SER A C 1
ATOM 602 O O . SER A 1 72 ? -40.580 -1.266 40.282 1.00 71.81 72 SER A O 1
ATOM 604 N N . VAL A 1 73 ? -38.686 -1.659 41.420 1.00 67.56 73 VAL A N 1
ATOM 605 C CA . VAL A 1 73 ? -39.291 -1.572 42.756 1.00 67.56 73 VAL A CA 1
ATOM 606 C C . VAL A 1 73 ? -39.787 -0.153 43.042 1.00 67.56 73 VAL A C 1
ATOM 608 O O . VAL A 1 73 ? -40.847 0.018 43.636 1.00 67.56 73 VAL A O 1
ATOM 611 N N . SER A 1 74 ? -39.061 0.869 42.584 1.00 69.75 74 SER A N 1
ATOM 612 C CA . SER A 1 74 ? -39.455 2.274 42.752 1.00 69.75 74 SER A CA 1
ATOM 613 C C . SER A 1 74 ? -40.699 2.627 41.930 1.00 69.75 74 SER A C 1
ATOM 615 O O . SER A 1 74 ? -41.597 3.292 42.436 1.00 69.75 74 SER A O 1
ATOM 617 N N . LEU A 1 75 ? -40.799 2.128 40.693 1.00 65.69 75 LEU A N 1
ATOM 618 C CA . LEU A 1 75 ? -41.971 2.316 39.830 1.00 65.69 75 LEU A CA 1
ATOM 619 C C . LEU A 1 75 ? -43.218 1.591 40.356 1.00 65.69 75 LEU A C 1
ATOM 621 O O . LEU A 1 75 ? -44.299 2.172 40.358 1.00 65.69 75 LEU A O 1
ATOM 625 N N . LEU A 1 76 ? -43.072 0.361 40.858 1.00 66.12 76 LEU A N 1
ATOM 626 C CA . LEU A 1 76 ? -44.169 -0.384 41.492 1.00 66.12 76 LEU A CA 1
ATOM 627 C C . LEU A 1 76 ? -44.678 0.291 42.774 1.00 66.12 76 LEU A C 1
ATOM 629 O O . LEU A 1 76 ? -45.863 0.217 43.079 1.00 66.12 76 LEU A O 1
ATOM 633 N N . ARG A 1 77 ? -43.795 0.977 43.507 1.00 59.78 77 ARG A N 1
ATOM 634 C CA . ARG A 1 77 ? -44.110 1.650 44.774 1.00 59.78 77 ARG A CA 1
ATOM 635 C C . ARG A 1 77 ? -44.718 3.048 44.611 1.00 59.78 77 ARG A C 1
ATOM 637 O O . ARG A 1 77 ? -45.261 3.565 45.575 1.00 59.78 77 ARG A O 1
ATOM 644 N N . SER A 1 78 ? -44.645 3.643 43.419 1.00 62.00 78 SER A N 1
AT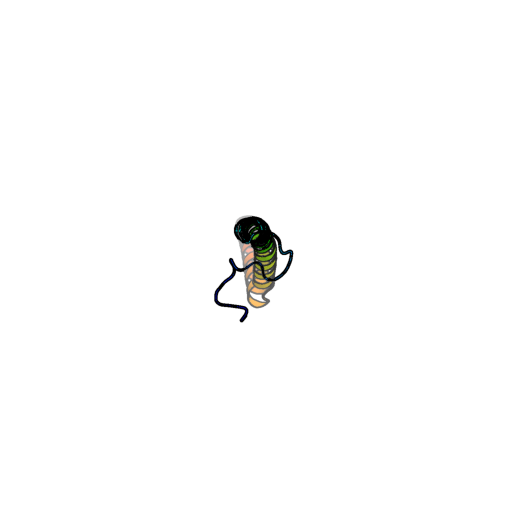OM 645 C CA . SER A 1 78 ? -45.388 4.866 43.063 1.00 62.00 78 SER A CA 1
ATOM 646 C C . SER A 1 78 ? -46.763 4.590 42.443 1.00 62.00 78 SER A C 1
ATOM 648 O O . SER A 1 78 ? -47.506 5.537 42.204 1.00 62.00 78 SER A O 1
ATOM 650 N N . ALA A 1 79 ? -47.093 3.329 42.144 1.00 60.81 79 ALA A N 1
ATOM 651 C CA . ALA A 1 79 ? -48.353 2.934 41.508 1.00 60.81 79 ALA A CA 1
ATOM 652 C C . ALA A 1 79 ? -49.451 2.487 42.502 1.00 60.81 79 ALA A C 1
ATOM 654 O O . ALA A 1 79 ? -50.540 2.121 42.064 1.00 60.81 79 ALA A O 1
ATOM 655 N N . PHE A 1 80 ? -49.167 2.521 43.809 1.00 53.66 80 PHE A N 1
ATOM 656 C CA . PHE A 1 80 ? -50.078 2.248 44.930 1.00 53.66 80 PHE A CA 1
ATOM 657 C C . PHE A 1 80 ? -50.020 3.410 45.921 1.00 53.66 80 PHE A C 1
ATOM 659 O O . PHE A 1 80 ? -51.082 3.732 46.495 1.00 53.66 80 PHE A O 1
#

Radius of gyration: 30.47 Å; chains: 1; bounding box: 74×14×67 Å

Secondary structure (DSSP, 8-state):
----S-TT--SSSPPPHHHHHHHHHHHHHHHHHHHHHHHHHHHHHHHHHHHHHHHT-HHHHHHHHHHHHHHHHHHHHT--

InterPro domains:
  IPR007836 Large ribosomal subunit protein eS32 [PF05162] (15-39)

Sequence (80 aa):
MAHKSNPYKKARAAMRWKWKKKRTRRLQRKRRKMRQRSKLIIASFDLSKAVTATFNHPGLKESLSSWCSQLSVSLLRSAF

Foldseek 3Di:
DDDDPDQQDCPDPDDGPVVVVVVVVVVVVVVVVVVVVVVVVVVVVVVVVVVVVVCPDPVNVVVVVVVVVVVVVVVVVVVD

Organism: Perkinsus marinus (strain ATCC 50983 / TXsc) (NCBI:txid423536)